Protein AF-A0A0T6BCD1-F1 (afdb_monomer_lite)

pLDDT: mean 91.78, std 10.91, range [35.59, 97.56]

InterPro domains:
  IPR001715 Calponin homology domain [PF00307] (10-106)
  IPR001715 Calponin homology domain [PS50021] (9-107)
  IPR001715 Calponin homology domain [SM00033] (11-106)
  IPR003096 Smooth muscle protein/calponin [PR00888] (7-20)
  IPR003096 Smooth muscle protein/calponin [PR00888] (36-51)
  IPR003096 Smooth muscle protein/calponin [PR00888] (69-85)
  IPR003096 Smooth muscle protein/calponin [PR00888] (85-100)
  IPR036872 CH domain superfamily [G3DSA:1.10.418.10] (1-107)
  IPR036872 CH domain superfamily [SSF47576] (3-107)
  IPR050606 Calponin-like [PTHR47385] (3-106)

Sequence (107 aa):
LQINAKYNEELAQETLEWIREITGDNINIAGDMDNFYETLNNGTLLCKLVNCIQPGLVKKINESKMAFKCMENINAFLEAAKILGVPTQETFQTVDLWERQNLNSVV

Secondary structure (DSSP, 8-state):
--------HHHHHHHHHHHHHHH--------SHHHHHHHHTTSHHHHHHHHHHSTTSS--------HHHHHHHHHHHHHHHHHTT--GGGS--HHHHHT-S-GGGT-

Organism: NCBI:txid1629725

Radius of gyration: 13.24 Å; chains: 1; bounding box: 38×31×29 Å

Structure (mmCIF, N/CA/C/O backbone):
data_AF-A0A0T6BCD1-F1
#
_entry.id   AF-A0A0T6BCD1-F1
#
loop_
_atom_site.group_PDB
_atom_site.id
_atom_site.type_symbol
_atom_site.label_atom_id
_atom_site.label_alt_id
_atom_site.label_comp_id
_atom_site.label_asym_id
_atom_site.label_entity_id
_atom_site.label_seq_id
_atom_site.pdbx_PDB_ins_code
_atom_site.Cartn_x
_atom_site.Cartn_y
_atom_site.Cartn_z
_atom_site.occupancy
_atom_site.B_iso_or_equiv
_atom_site.auth_seq_id
_atom_site.auth_comp_id
_atom_site.auth_asym_id
_atom_site.auth_atom_id
_atom_site.pdbx_PDB_model_num
ATOM 1 N N . LEU A 1 1 ? 27.503 -16.260 0.058 1.00 35.59 1 LEU A N 1
ATOM 2 C CA . LEU A 1 1 ? 26.552 -16.596 -1.023 1.00 35.59 1 LEU A CA 1
ATOM 3 C C . LEU A 1 1 ? 25.562 -15.442 -1.121 1.00 35.59 1 LEU A C 1
ATOM 5 O O . LEU A 1 1 ? 24.567 -15.448 -0.416 1.00 35.59 1 LEU A O 1
ATOM 9 N N . GLN A 1 2 ? 25.898 -14.393 -1.878 1.00 37.81 2 GLN A N 1
ATOM 10 C CA . GLN A 1 2 ? 24.949 -13.314 -2.166 1.00 37.81 2 GLN A CA 1
ATOM 11 C C . GLN A 1 2 ? 24.039 -13.821 -3.280 1.00 37.81 2 GLN A C 1
ATOM 13 O O . GLN A 1 2 ? 24.413 -13.805 -4.452 1.00 37.81 2 GLN A O 1
ATOM 18 N N . ILE A 1 3 ? 22.884 -14.361 -2.906 1.00 45.31 3 ILE A N 1
ATOM 19 C CA . ILE A 1 3 ? 21.797 -14.543 -3.858 1.00 45.31 3 ILE A CA 1
ATOM 20 C C . ILE A 1 3 ? 21.288 -13.124 -4.106 1.00 45.31 3 ILE A C 1
ATOM 22 O O . ILE A 1 3 ? 20.577 -12.570 -3.276 1.00 45.31 3 ILE A O 1
ATOM 26 N N . ASN A 1 4 ? 21.737 -12.50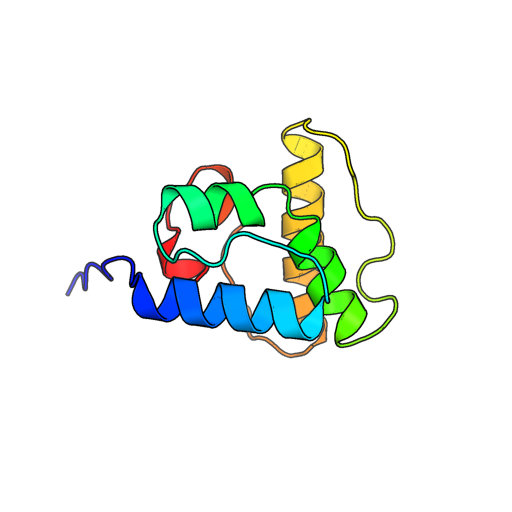0 -5.196 1.00 47.03 4 ASN A N 1
ATOM 27 C CA . ASN A 1 4 ? 21.061 -11.330 -5.746 1.00 47.03 4 ASN A CA 1
ATOM 28 C C . ASN A 1 4 ? 19.660 -11.806 -6.123 1.00 47.03 4 ASN A C 1
ATOM 30 O O . ASN A 1 4 ? 19.476 -12.382 -7.197 1.00 47.03 4 ASN A O 1
ATOM 34 N N . ALA A 1 5 ? 18.709 -11.657 -5.205 1.00 59.59 5 ALA A N 1
ATOM 35 C CA . ALA A 1 5 ? 17.308 -11.879 -5.488 1.00 59.59 5 ALA A CA 1
ATOM 36 C C . ALA A 1 5 ? 16.912 -10.809 -6.509 1.00 59.59 5 ALA A C 1
ATOM 38 O O . ALA A 1 5 ? 16.761 -9.630 -6.191 1.00 59.59 5 ALA A O 1
ATOM 39 N N . LYS A 1 6 ? 16.931 -11.202 -7.785 1.00 74.94 6 LYS A N 1
ATOM 40 C CA . LYS A 1 6 ? 16.473 -10.354 -8.876 1.00 74.94 6 LYS A CA 1
ATOM 41 C C . LYS A 1 6 ? 14.981 -10.146 -8.662 1.00 74.94 6 LYS A C 1
ATOM 43 O O . LYS A 1 6 ? 14.277 -11.128 -8.451 1.00 74.94 6 LYS A O 1
ATOM 48 N N . TYR A 1 7 ? 14.551 -8.892 -8.738 1.00 85.25 7 TYR A N 1
ATOM 49 C CA . TYR A 1 7 ? 13.144 -8.519 -8.776 1.00 85.25 7 TYR A CA 1
ATOM 50 C C . TYR A 1 7 ? 12.372 -9.438 -9.728 1.00 85.25 7 TYR A C 1
ATOM 52 O O . TYR A 1 7 ? 12.779 -9.604 -10.882 1.00 85.25 7 TYR A O 1
ATOM 60 N N . ASN A 1 8 ? 11.313 -10.069 -9.223 1.00 90.75 8 ASN A N 1
ATOM 61 C CA . ASN A 1 8 ? 10.479 -10.977 -9.997 1.00 90.75 8 ASN A CA 1
ATOM 62 C C . ASN A 1 8 ? 9.215 -10.245 -10.463 1.00 90.75 8 ASN A C 1
ATOM 64 O O . ASN A 1 8 ? 8.296 -10.033 -9.675 1.00 90.75 8 ASN A O 1
ATOM 68 N N . GLU A 1 9 ? 9.185 -9.876 -11.743 1.00 93.25 9 GLU A N 1
ATOM 69 C CA . GLU A 1 9 ? 8.059 -9.168 -12.363 1.00 93.25 9 GLU A CA 1
ATOM 70 C C . GLU A 1 9 ? 6.770 -10.003 -12.362 1.00 93.25 9 GLU A C 1
ATOM 72 O O . GLU A 1 9 ? 5.690 -9.454 -12.168 1.00 93.25 9 GLU A O 1
ATOM 77 N N . GLU A 1 10 ? 6.867 -11.329 -12.519 1.00 93.19 10 GLU A N 1
ATOM 78 C CA . GLU A 1 10 ? 5.696 -12.217 -12.503 1.00 93.19 10 GLU A CA 1
ATOM 79 C C . GLU A 1 10 ? 5.050 -12.220 -11.114 1.00 93.19 10 GLU A C 1
ATOM 81 O O . GLU A 1 10 ? 3.850 -11.993 -10.981 1.00 93.19 10 GLU A O 1
ATOM 86 N N . LEU A 1 11 ? 5.868 -12.371 -10.067 1.00 93.38 11 LEU A N 1
ATOM 87 C CA . LEU A 1 11 ? 5.381 -12.331 -8.688 1.00 93.38 11 LEU A CA 1
ATOM 88 C C . LEU A 1 11 ? 4.851 -10.939 -8.316 1.00 93.38 11 LEU A C 1
ATOM 90 O O . LEU A 1 11 ? 3.835 -10.826 -7.639 1.00 93.38 11 LEU A O 1
ATOM 94 N N . ALA A 1 12 ? 5.493 -9.870 -8.792 1.00 94.94 12 ALA A N 1
ATOM 95 C CA . ALA A 1 12 ? 5.013 -8.508 -8.580 1.00 94.94 12 ALA A CA 1
ATOM 96 C C . ALA A 1 12 ? 3.638 -8.276 -9.224 1.00 94.94 12 ALA A C 1
ATOM 98 O O . ALA A 1 12 ? 2.767 -7.663 -8.602 1.00 94.94 12 ALA A O 1
ATOM 99 N N . GLN A 1 13 ? 3.427 -8.787 -10.439 1.00 96.50 13 GLN A N 1
ATOM 100 C CA . GLN A 1 13 ? 2.127 -8.748 -11.102 1.00 96.50 13 GLN A CA 1
ATOM 101 C C . GLN A 1 13 ? 1.077 -9.539 -10.311 1.00 96.50 13 GLN A C 1
ATOM 103 O O . GLN A 1 13 ? 0.012 -8.991 -10.029 1.00 96.50 13 GLN A O 1
ATOM 108 N N . GLU A 1 14 ? 1.376 -10.777 -9.902 1.00 96.69 14 GLU A N 1
ATOM 109 C CA . GLU A 1 14 ? 0.466 -11.590 -9.079 1.00 96.69 14 GLU A CA 1
ATOM 110 C C . GLU A 1 14 ? 0.090 -10.872 -7.771 1.00 96.69 14 GLU A C 1
ATOM 112 O O . GLU A 1 14 ? -1.086 -10.811 -7.401 1.00 96.69 14 GLU A O 1
ATOM 117 N N . THR A 1 15 ? 1.062 -10.242 -7.106 1.00 95.69 15 THR A N 1
ATOM 118 C CA . THR A 1 15 ? 0.834 -9.442 -5.897 1.00 95.69 15 THR A CA 1
ATOM 119 C C . THR A 1 15 ? -0.095 -8.257 -6.168 1.00 95.69 15 THR A C 1
ATOM 121 O O . THR A 1 15 ? -1.038 -8.029 -5.407 1.00 95.69 15 THR A O 1
ATOM 124 N N . LEU A 1 16 ? 0.108 -7.502 -7.254 1.00 96.75 16 LEU A N 1
ATOM 125 C CA . LEU A 1 16 ? -0.772 -6.382 -7.613 1.00 96.75 16 LEU A CA 1
ATOM 126 C C . LEU A 1 16 ? -2.182 -6.850 -7.996 1.00 96.75 16 LEU A C 1
ATOM 128 O O . LEU A 1 16 ? -3.164 -6.202 -7.627 1.00 96.75 16 LEU A O 1
ATOM 132 N N . GLU A 1 17 ? -2.306 -7.975 -8.699 1.00 97.00 17 GLU A N 1
ATOM 133 C CA . GLU A 1 17 ? -3.597 -8.586 -9.021 1.00 97.00 17 GLU A CA 1
ATOM 134 C C . GLU A 1 17 ? -4.359 -8.971 -7.752 1.00 97.00 17 GLU A C 1
ATOM 136 O O . GLU A 1 17 ? -5.525 -8.594 -7.607 1.00 97.00 17 GLU A O 1
ATOM 141 N N . TRP A 1 18 ? -3.691 -9.616 -6.795 1.00 96.06 18 TRP A N 1
ATOM 142 C CA . TRP A 1 18 ? -4.290 -9.961 -5.509 1.00 96.06 18 TRP A CA 1
ATOM 143 C C . TRP A 1 18 ? -4.713 -8.717 -4.718 1.00 96.06 18 TRP A C 1
ATOM 145 O O . TRP A 1 18 ? -5.837 -8.644 -4.216 1.00 96.06 18 TRP A O 1
ATOM 155 N N . ILE A 1 19 ? -3.866 -7.682 -4.657 1.00 96.38 19 ILE A N 1
ATOM 156 C CA . ILE A 1 19 ? -4.216 -6.416 -3.995 1.00 96.38 19 ILE A CA 1
ATOM 157 C C . ILE A 1 19 ? -5.463 -5.798 -4.633 1.00 96.38 19 ILE A C 1
ATOM 159 O O . ILE A 1 19 ? -6.360 -5.346 -3.914 1.00 96.38 19 ILE A O 1
ATOM 163 N N . ARG A 1 20 ? -5.553 -5.792 -5.967 1.00 96.50 20 ARG A N 1
ATOM 164 C CA . ARG A 1 20 ? -6.724 -5.296 -6.701 1.00 96.50 20 ARG A CA 1
ATOM 165 C C . ARG A 1 20 ? -7.987 -6.075 -6.338 1.00 96.50 20 ARG A C 1
AT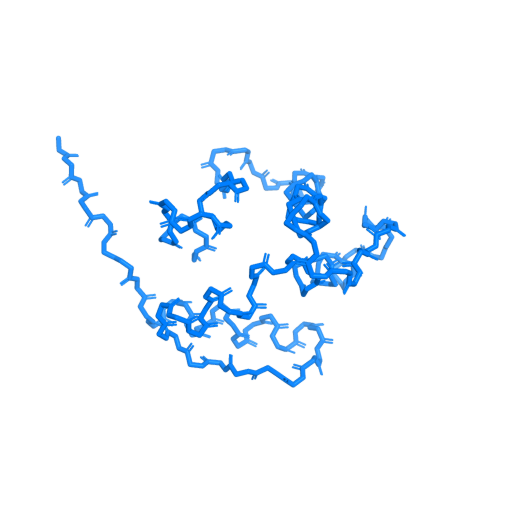OM 167 O O . ARG A 1 20 ? -9.022 -5.461 -6.103 1.00 96.50 20 ARG A O 1
ATOM 174 N N . GLU A 1 21 ? -7.916 -7.401 -6.278 1.00 96.75 21 GLU A N 1
ATOM 175 C CA . GLU A 1 21 ? -9.065 -8.247 -5.932 1.00 96.75 21 GLU A CA 1
ATOM 176 C C . GLU A 1 21 ? -9.569 -8.002 -4.506 1.00 96.75 21 GLU A C 1
ATOM 178 O O . GLU A 1 21 ? -10.777 -7.913 -4.288 1.00 96.75 21 GLU A O 1
ATOM 183 N N . ILE A 1 22 ? -8.659 -7.841 -3.541 1.00 96.06 22 ILE A N 1
ATOM 184 C CA . ILE A 1 22 ? -9.022 -7.623 -2.134 1.00 96.06 22 ILE A CA 1
ATOM 185 C C . ILE A 1 22 ? -9.517 -6.193 -1.878 1.00 96.06 22 ILE A C 1
ATOM 187 O O . ILE A 1 22 ? -10.445 -5.981 -1.093 1.00 96.06 22 ILE A O 1
ATOM 191 N N . THR A 1 23 ? -8.897 -5.192 -2.505 1.00 95.00 23 THR A N 1
ATOM 192 C CA . THR A 1 23 ? -9.255 -3.778 -2.290 1.00 95.00 23 THR A CA 1
ATOM 193 C C . THR A 1 23 ? -10.420 -3.315 -3.160 1.00 95.00 23 THR A C 1
ATOM 195 O O . THR A 1 23 ? -11.131 -2.389 -2.773 1.00 95.00 23 THR A O 1
ATOM 198 N N . GLY A 1 24 ? -10.623 -3.937 -4.325 1.00 94.12 24 GLY A N 1
ATOM 199 C CA . GLY A 1 24 ? -11.564 -3.483 -5.349 1.00 94.12 24 GLY A CA 1
ATOM 200 C C . GLY A 1 24 ? -11.143 -2.189 -6.061 1.00 94.12 24 GLY A C 1
ATOM 201 O O . GLY A 1 24 ? -11.902 -1.681 -6.887 1.00 94.12 24 GLY A O 1
ATOM 202 N N . ASP A 1 25 ? -9.960 -1.641 -5.758 1.00 92.12 25 ASP A N 1
ATOM 203 C CA . ASP A 1 25 ? -9.447 -0.422 -6.385 1.00 92.12 25 ASP A CA 1
ATOM 204 C C . ASP A 1 25 ? -8.947 -0.731 -7.805 1.00 92.12 25 ASP A C 1
ATOM 206 O O . ASP A 1 25 ? -8.236 -1.705 -8.036 1.00 92.12 25 ASP A O 1
ATOM 210 N N . ASN A 1 26 ? -9.268 0.123 -8.778 1.00 92.88 26 ASN A N 1
ATOM 211 C CA . ASN A 1 26 ? -8.763 -0.031 -10.142 1.00 92.88 26 ASN A CA 1
ATOM 212 C C . ASN A 1 26 ? -7.319 0.491 -10.248 1.00 92.88 26 ASN A C 1
ATOM 214 O O . ASN A 1 26 ? -7.105 1.693 -10.421 1.00 92.88 26 ASN A O 1
ATOM 218 N N . ILE A 1 27 ? -6.346 -0.412 -10.134 1.00 93.75 27 ILE A N 1
ATOM 219 C CA . ILE A 1 27 ? -4.905 -0.125 -10.204 1.00 93.75 27 ILE A CA 1
ATOM 220 C C . ILE A 1 27 ? -4.268 -0.751 -11.450 1.00 93.75 27 ILE A C 1
ATOM 222 O O . ILE A 1 27 ? -4.794 -1.713 -12.016 1.00 93.75 27 ILE A O 1
ATOM 226 N N . ASN A 1 28 ? -3.114 -0.224 -11.863 1.00 94.19 28 ASN A N 1
ATOM 227 C CA . ASN A 1 28 ? -2.292 -0.872 -12.877 1.00 94.19 28 ASN A CA 1
ATOM 228 C C . ASN A 1 28 ? -1.589 -2.092 -12.264 1.00 94.19 28 ASN A C 1
ATOM 230 O O . ASN A 1 28 ? -0.869 -1.963 -11.278 1.00 94.19 28 ASN A O 1
ATOM 234 N N . ILE A 1 29 ? -1.802 -3.261 -12.863 1.00 95.06 29 ILE A N 1
ATOM 235 C CA . ILE A 1 29 ? -1.279 -4.553 -12.398 1.00 95.06 29 ILE A CA 1
ATOM 236 C C . ILE A 1 29 ? 0.018 -4.969 -13.101 1.00 95.06 29 ILE A C 1
ATOM 238 O O . ILE A 1 29 ? 0.490 -6.078 -12.888 1.00 95.06 29 ILE A O 1
ATOM 242 N N . ALA A 1 30 ? 0.591 -4.118 -13.957 1.00 95.69 30 ALA A N 1
ATOM 243 C CA . ALA A 1 30 ? 1.865 -4.417 -14.599 1.00 95.69 30 ALA A CA 1
ATOM 244 C C . ALA A 1 30 ? 2.953 -4.669 -13.540 1.00 95.69 30 ALA A C 1
ATOM 246 O O . ALA A 1 30 ? 3.172 -3.849 -12.649 1.00 95.69 30 ALA A O 1
ATOM 247 N N . GLY A 1 31 ? 3.628 -5.812 -13.631 1.00 92.69 31 GLY A N 1
ATOM 248 C CA . GLY A 1 31 ? 4.650 -6.220 -12.670 1.00 92.69 31 GLY A CA 1
ATOM 249 C C . GLY A 1 31 ? 5.997 -5.522 -12.841 1.00 92.69 31 GLY A C 1
ATOM 250 O O . GLY A 1 31 ? 6.965 -5.957 -12.232 1.00 92.69 31 GLY A O 1
ATOM 251 N N . ASP A 1 32 ? 6.105 -4.487 -13.680 1.00 94.69 32 ASP A N 1
ATOM 252 C CA . ASP A 1 32 ? 7.353 -3.747 -13.830 1.00 94.69 32 ASP A CA 1
ATOM 253 C C . ASP A 1 32 ? 7.671 -2.931 -12.568 1.00 94.69 32 ASP A C 1
ATOM 255 O O . ASP A 1 32 ? 6.793 -2.450 -11.846 1.00 94.69 32 ASP A O 1
ATOM 259 N N . MET A 1 33 ? 8.966 -2.776 -12.300 1.00 92.50 33 MET A N 1
ATOM 260 C CA . MET A 1 33 ? 9.463 -2.200 -11.051 1.00 92.50 33 MET A CA 1
ATOM 261 C C . MET A 1 33 ? 8.980 -0.764 -10.807 1.00 92.50 33 MET A C 1
ATOM 263 O O . MET A 1 33 ? 8.736 -0.386 -9.657 1.00 92.50 33 MET A O 1
ATOM 267 N N . ASP A 1 34 ? 8.847 0.036 -11.869 1.00 94.50 34 ASP A N 1
ATOM 268 C CA . ASP A 1 34 ? 8.383 1.416 -11.760 1.00 94.50 34 ASP A CA 1
ATOM 269 C C . ASP A 1 34 ? 6.895 1.455 -11.414 1.00 94.50 34 ASP A C 1
ATOM 271 O O . ASP A 1 34 ? 6.526 2.134 -10.452 1.00 94.50 34 ASP A O 1
ATOM 275 N N . ASN A 1 35 ? 6.059 0.667 -12.096 1.00 95.31 35 ASN A N 1
ATOM 276 C CA . ASN A 1 35 ? 4.638 0.573 -11.779 1.00 95.31 35 ASN A CA 1
ATOM 277 C C . ASN A 1 35 ? 4.386 0.042 -10.362 1.00 95.31 35 ASN A C 1
ATOM 279 O O . ASN A 1 35 ? 3.571 0.603 -9.622 1.00 95.31 35 ASN A O 1
ATOM 283 N N . PHE A 1 36 ? 5.093 -1.015 -9.959 1.00 95.12 36 PHE A N 1
ATOM 284 C CA . PHE A 1 36 ? 4.958 -1.598 -8.625 1.00 95.12 36 PHE A CA 1
ATOM 285 C C . PHE A 1 36 ? 5.291 -0.574 -7.536 1.00 95.12 36 PHE A C 1
ATOM 287 O O . PHE A 1 36 ? 4.532 -0.392 -6.580 1.00 95.12 36 PHE A O 1
ATOM 294 N N . TYR A 1 37 ? 6.390 0.167 -7.711 1.00 95.19 37 TYR A N 1
ATOM 295 C CA . TYR A 1 37 ? 6.731 1.258 -6.807 1.00 95.19 37 TYR A CA 1
ATOM 296 C C . TYR A 1 37 ?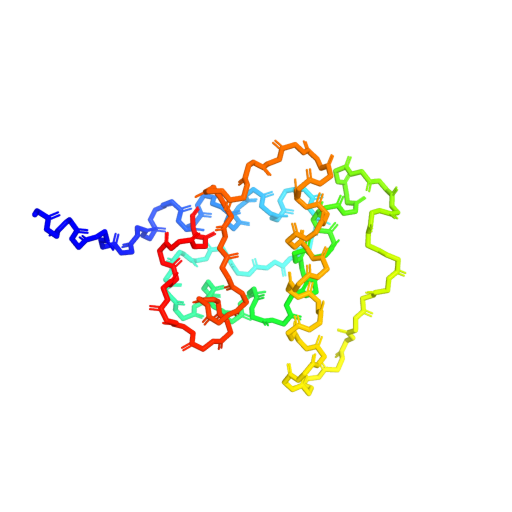 5.678 2.366 -6.822 1.00 95.19 37 TYR A C 1
ATOM 298 O O . TYR A 1 37 ? 5.228 2.783 -5.760 1.00 95.19 37 TYR A O 1
ATOM 306 N N . GLU A 1 38 ? 5.289 2.878 -7.990 1.00 95.06 38 GLU A N 1
ATOM 307 C CA . GLU A 1 38 ? 4.345 3.997 -8.092 1.00 95.06 38 GLU A CA 1
ATOM 308 C C . GLU A 1 38 ? 2.985 3.670 -7.471 1.00 95.06 38 GLU A C 1
ATOM 310 O O . GLU A 1 38 ? 2.366 4.532 -6.845 1.00 95.06 38 GLU A O 1
ATOM 315 N N . THR A 1 39 ? 2.563 2.411 -7.579 1.00 95.50 39 THR A N 1
ATOM 316 C CA . THR A 1 39 ? 1.300 1.921 -7.025 1.00 95.50 39 THR A CA 1
ATOM 317 C C . THR A 1 39 ? 1.334 1.822 -5.496 1.00 95.50 39 THR A C 1
ATOM 319 O O . THR A 1 39 ? 0.333 2.115 -4.838 1.00 95.50 39 THR A O 1
ATOM 322 N N . LEU A 1 40 ? 2.475 1.444 -4.906 1.00 95.75 40 LEU A N 1
ATOM 323 C CA . LEU A 1 40 ? 2.579 1.144 -3.470 1.00 95.75 40 LEU A CA 1
ATOM 324 C C . LEU A 1 40 ? 3.276 2.230 -2.635 1.00 95.75 40 LEU A C 1
ATOM 326 O O . LEU A 1 40 ? 3.065 2.283 -1.421 1.00 95.75 40 LEU A O 1
ATOM 330 N N . ASN A 1 41 ? 4.075 3.119 -3.239 1.00 94.12 41 ASN A N 1
ATOM 331 C CA . ASN A 1 41 ? 4.960 4.043 -2.514 1.00 94.12 41 ASN A CA 1
ATOM 332 C C . ASN A 1 41 ? 4.234 4.989 -1.548 1.00 94.12 41 ASN A C 1
ATOM 334 O O . ASN A 1 41 ? 4.808 5.418 -0.552 1.00 94.12 41 ASN A O 1
ATOM 338 N N . ASN A 1 42 ? 2.968 5.319 -1.794 1.00 92.12 42 ASN A N 1
ATOM 339 C CA . ASN A 1 42 ? 2.229 6.240 -0.939 1.00 92.12 42 ASN A CA 1
ATOM 340 C C . ASN A 1 42 ? 1.686 5.552 0.330 1.00 92.12 42 ASN A C 1
ATOM 342 O O . ASN A 1 42 ? 1.166 6.222 1.226 1.00 92.12 42 ASN A O 1
ATOM 346 N N . GLY A 1 43 ? 1.766 4.217 0.393 1.00 94.94 43 GLY A N 1
ATOM 347 C CA . GLY A 1 43 ? 1.283 3.368 1.480 1.00 94.94 43 GLY A CA 1
ATOM 348 C C . GLY A 1 43 ? -0.237 3.351 1.670 1.00 94.94 43 GLY A C 1
ATOM 349 O O . GLY A 1 43 ? -0.735 2.608 2.508 1.00 94.94 43 GLY A O 1
ATOM 350 N N . THR A 1 44 ? -1.005 4.142 0.918 1.00 96.31 44 THR A N 1
ATOM 351 C CA . THR A 1 44 ? -2.464 4.237 1.088 1.00 96.31 44 THR A CA 1
ATOM 352 C C . THR A 1 44 ? -3.158 2.940 0.693 1.00 96.31 44 THR A C 1
ATOM 354 O O . THR A 1 44 ? -4.009 2.456 1.438 1.00 96.31 44 THR A O 1
ATOM 357 N N . LEU A 1 45 ? -2.749 2.342 -0.431 1.00 96.25 45 LEU A N 1
ATOM 358 C CA . LEU A 1 45 ? -3.286 1.075 -0.917 1.00 96.25 45 LEU A CA 1
ATOM 359 C C . LEU A 1 45 ? -2.953 -0.077 0.038 1.00 96.25 45 LEU A C 1
ATOM 361 O O . LEU A 1 45 ? -3.823 -0.880 0.360 1.00 96.25 45 LEU A O 1
ATOM 365 N N . LEU A 1 46 ? -1.731 -0.093 0.578 1.00 96.94 46 LEU A N 1
ATOM 366 C CA . LEU A 1 46 ? -1.300 -1.058 1.593 1.00 96.94 46 LEU A CA 1
ATOM 367 C C . LEU A 1 46 ? -2.146 -0.954 2.873 1.00 96.94 46 LEU A C 1
ATOM 369 O O . LEU A 1 46 ? -2.616 -1.959 3.402 1.00 96.94 46 LEU A O 1
ATOM 373 N N . CYS A 1 47 ? -2.415 0.264 3.351 1.00 97.31 47 CYS A N 1
ATOM 374 C CA . CYS A 1 47 ? -3.302 0.476 4.495 1.00 97.31 47 CYS A CA 1
ATOM 375 C C . CYS A 1 47 ? -4.747 0.032 4.221 1.00 97.31 47 CYS A C 1
ATOM 377 O O . CYS A 1 47 ? -5.406 -0.506 5.113 1.00 97.31 47 CYS A O 1
ATOM 379 N N . LYS A 1 48 ? -5.259 0.259 3.004 1.00 96.25 48 LYS A N 1
ATOM 380 C CA . LYS A 1 48 ? -6.584 -0.232 2.601 1.00 96.25 48 LYS A CA 1
ATOM 381 C C . LYS A 1 48 ? -6.626 -1.757 2.579 1.00 96.25 48 LYS A C 1
ATOM 383 O O . LYS A 1 48 ? -7.560 -2.325 3.131 1.00 96.25 48 LYS A O 1
ATOM 388 N N . LEU A 1 49 ? -5.602 -2.403 2.021 1.00 97.00 49 LEU A N 1
ATOM 389 C CA . LEU A 1 49 ? -5.485 -3.859 1.935 1.00 97.00 49 LEU A CA 1
ATOM 390 C C . LEU A 1 49 ? -5.668 -4.528 3.304 1.00 97.00 49 LEU A C 1
ATOM 392 O O . LEU A 1 49 ? -6.545 -5.374 3.466 1.00 97.00 49 LEU A O 1
ATOM 396 N N . VAL A 1 50 ? -4.902 -4.108 4.315 1.00 97.06 50 VAL A N 1
ATOM 397 C CA . VAL A 1 50 ? -5.016 -4.692 5.666 1.00 97.06 50 VAL A CA 1
ATOM 398 C C . VAL A 1 50 ? -6.359 -4.391 6.326 1.00 97.06 50 VAL A C 1
ATOM 400 O O . VAL A 1 50 ? -6.863 -5.226 7.071 1.00 97.06 50 VAL A O 1
ATOM 403 N N . ASN A 1 51 ? -6.977 -3.246 6.024 1.00 97.00 51 ASN A N 1
ATOM 404 C CA . ASN A 1 51 ? -8.320 -2.921 6.502 1.00 97.00 51 ASN A CA 1
ATOM 405 C C . ASN A 1 51 ? -9.421 -3.739 5.804 1.00 97.00 51 ASN A C 1
ATOM 407 O O . ASN A 1 51 ? -10.454 -3.985 6.425 1.00 97.00 51 ASN A O 1
ATOM 411 N N . CYS A 1 52 ? -9.222 -4.171 4.554 1.00 96.44 52 CYS A N 1
ATOM 412 C CA . CYS A 1 52 ? -10.118 -5.116 3.882 1.00 96.44 52 CYS A CA 1
ATOM 413 C C . CYS A 1 52 ? -10.018 -6.519 4.495 1.00 96.44 52 CYS A C 1
ATOM 415 O O . CYS A 1 52 ? -11.035 -7.193 4.636 1.00 96.44 52 CYS A O 1
ATOM 417 N N . ILE A 1 53 ? -8.814 -6.943 4.898 1.00 95.25 53 ILE A N 1
ATOM 418 C CA . ILE A 1 53 ? -8.587 -8.237 5.563 1.00 95.25 53 ILE A CA 1
ATOM 419 C C . ILE A 1 53 ? -9.162 -8.227 6.984 1.00 95.25 53 ILE A C 1
ATOM 421 O O . ILE A 1 53 ? -9.907 -9.127 7.368 1.00 95.25 53 ILE A O 1
ATOM 425 N N . GLN A 1 54 ? -8.831 -7.203 7.771 1.00 95.38 54 GLN A N 1
ATOM 426 C CA . GLN A 1 54 ? -9.350 -7.018 9.119 1.00 95.38 54 GLN A CA 1
ATOM 427 C C . GLN A 1 54 ? -9.711 -5.540 9.346 1.00 95.38 54 GLN A C 1
ATOM 429 O O . GLN A 1 54 ? -8.823 -4.695 9.517 1.00 95.38 54 GLN A O 1
ATOM 434 N N . PRO A 1 55 ? -11.015 -5.215 9.406 1.00 95.31 55 PRO A N 1
ATOM 435 C CA . PRO A 1 55 ? -11.475 -3.843 9.562 1.00 95.31 55 PRO A CA 1
ATOM 436 C C . PRO A 1 55 ? -10.900 -3.146 10.799 1.00 95.31 55 PRO A C 1
ATOM 438 O O . PRO A 1 55 ? -10.970 -3.654 11.918 1.00 95.31 55 PRO A O 1
ATOM 441 N N . GLY A 1 56 ? -10.376 -1.935 10.599 1.00 93.81 56 GLY A N 1
ATOM 442 C CA . GLY A 1 56 ? -9.934 -1.052 11.681 1.00 93.81 56 GLY A CA 1
ATOM 443 C C . GLY A 1 56 ? -8.502 -1.270 12.177 1.00 93.81 56 GLY A C 1
ATOM 444 O O . GLY A 1 56 ? -8.127 -0.638 13.169 1.00 93.81 56 GLY A O 1
ATOM 445 N N . LEU A 1 57 ? -7.696 -2.102 11.504 1.00 94.44 57 LEU A N 1
ATOM 446 C CA . LEU A 1 57 ? -6.267 -2.253 11.806 1.00 94.44 57 LEU A CA 1
ATOM 447 C C . LEU A 1 57 ? -5.496 -0.944 11.618 1.00 94.44 57 LEU A C 1
ATOM 449 O O . LEU A 1 57 ? -4.746 -0.530 12.502 1.00 94.44 57 LEU A O 1
ATOM 453 N N . VAL A 1 58 ? -5.733 -0.246 10.506 1.00 96.62 58 VAL A N 1
ATOM 454 C CA . VAL A 1 58 ? -5.167 1.079 10.247 1.00 96.62 58 VAL A CA 1
ATOM 455 C C . VAL A 1 58 ? -6.257 2.131 10.405 1.00 96.62 58 VAL A C 1
ATOM 457 O O . VAL A 1 58 ? -7.128 2.294 9.552 1.00 96.62 58 VAL A O 1
ATOM 460 N N . LYS A 1 59 ? -6.197 2.882 11.508 1.00 92.75 59 LYS A N 1
ATOM 461 C CA . LYS A 1 59 ? -7.211 3.897 11.855 1.00 92.75 59 LYS A CA 1
ATOM 462 C C . LYS A 1 59 ? -7.105 5.180 11.035 1.00 92.75 59 LYS A C 1
ATOM 464 O O . LYS A 1 59 ? -8.102 5.870 10.850 1.00 92.75 59 LYS A O 1
ATOM 469 N N . LYS A 1 60 ? -5.894 5.541 10.607 1.00 93.56 60 LYS A N 1
ATOM 470 C CA . LYS A 1 60 ? -5.614 6.798 9.912 1.00 93.56 60 LYS A CA 1
ATOM 471 C C . LYS A 1 60 ? -4.760 6.528 8.685 1.00 93.56 60 LYS A C 1
ATOM 473 O O . LYS A 1 60 ? -3.624 6.089 8.820 1.00 93.56 60 LYS A O 1
ATOM 478 N N . ILE A 1 61 ? -5.309 6.846 7.519 1.00 95.12 61 ILE A N 1
ATOM 479 C CA . ILE A 1 61 ? -4.611 6.796 6.236 1.00 95.12 61 ILE A CA 1
ATOM 480 C C . ILE A 1 61 ? -4.376 8.241 5.796 1.00 95.12 61 ILE A C 1
ATOM 482 O O . ILE A 1 61 ? -5.305 9.047 5.782 1.00 95.12 61 ILE A O 1
ATOM 486 N N . ASN A 1 62 ? -3.128 8.599 5.507 1.00 94.56 62 ASN A N 1
ATOM 487 C CA . ASN A 1 62 ? -2.769 9.942 5.063 1.00 94.56 62 ASN A CA 1
ATOM 488 C C . ASN A 1 62 ? -2.794 10.005 3.528 1.00 94.56 62 ASN A C 1
ATOM 490 O O . ASN A 1 62 ? -2.055 9.277 2.881 1.00 94.56 62 ASN A O 1
ATOM 494 N N . GLU A 1 63 ? -3.569 10.912 2.937 1.00 91.81 63 GLU A N 1
ATOM 495 C CA . GLU A 1 63 ? -3.654 11.072 1.468 1.00 91.81 63 GLU A CA 1
ATOM 496 C C . GLU A 1 63 ? -2.653 12.101 0.903 1.00 91.81 63 GLU A C 1
ATOM 498 O O . GLU A 1 63 ? -2.609 12.376 -0.295 1.00 91.81 63 GLU A O 1
ATOM 503 N N . SER A 1 64 ? -1.842 12.709 1.772 1.00 91.75 64 SER A N 1
ATOM 504 C CA . SER A 1 64 ? -0.843 13.704 1.379 1.00 91.75 64 SER A CA 1
ATOM 505 C C . SER A 1 64 ? 0.334 13.062 0.648 1.00 91.75 64 SER A C 1
ATOM 507 O O . SER A 1 64 ? 0.856 12.042 1.083 1.00 91.75 64 SER A O 1
ATOM 509 N N . LYS A 1 65 ? 0.832 13.739 -0.392 1.00 88.56 65 LYS A N 1
ATOM 510 C CA . LYS A 1 65 ? 2.056 13.362 -1.124 1.00 88.56 65 LYS A CA 1
ATOM 511 C C . LYS A 1 65 ? 3.354 13.701 -0.375 1.00 88.56 65 LYS A C 1
ATOM 513 O O . LYS A 1 65 ? 4.442 13.523 -0.912 1.00 88.56 65 LYS A O 1
ATOM 518 N N . MET A 1 66 ? 3.265 14.259 0.834 1.00 93.19 66 MET A N 1
ATOM 519 C CA . MET A 1 66 ? 4.443 14.579 1.640 1.00 93.19 66 MET A CA 1
ATOM 520 C C . MET A 1 66 ? 5.160 13.293 2.062 1.00 93.19 66 MET A C 1
ATOM 522 O O . MET A 1 66 ? 4.534 12.403 2.628 1.00 93.19 66 MET A O 1
ATOM 526 N N . ALA A 1 67 ? 6.480 13.237 1.872 1.00 91.38 67 ALA A N 1
ATOM 527 C CA . ALA A 1 67 ? 7.279 12.030 2.099 1.00 91.38 67 ALA A CA 1
ATOM 528 C C . ALA A 1 67 ? 7.039 11.374 3.470 1.00 91.38 67 ALA A C 1
ATOM 530 O O . ALA A 1 67 ? 6.771 10.179 3.549 1.00 91.38 67 ALA A O 1
ATOM 531 N N . PHE A 1 68 ? 7.039 12.162 4.550 1.00 93.44 68 PHE A N 1
ATOM 532 C CA . PHE A 1 68 ? 6.804 11.630 5.895 1.00 93.44 68 PHE A CA 1
ATOM 533 C C . PHE A 1 68 ? 5.398 11.032 6.067 1.00 93.44 68 PHE A C 1
ATOM 535 O O . PHE A 1 68 ? 5.241 10.079 6.819 1.00 93.44 68 PHE A O 1
ATOM 542 N N . LYS A 1 69 ? 4.384 11.536 5.347 1.00 95.06 69 LYS A N 1
ATOM 543 C CA . LYS A 1 69 ? 3.021 10.984 5.371 1.00 95.06 69 LYS A CA 1
ATOM 544 C C . LYS A 1 69 ? 2.926 9.648 4.647 1.00 95.06 69 LYS A C 1
ATOM 546 O O . LYS A 1 69 ? 2.277 8.740 5.161 1.00 95.06 69 LYS A O 1
ATOM 551 N N . CYS A 1 70 ? 3.607 9.514 3.514 1.00 95.06 70 CYS A N 1
ATOM 552 C CA . CYS A 1 70 ? 3.723 8.239 2.812 1.00 95.06 70 CYS A CA 1
ATOM 553 C C . CYS A 1 70 ? 4.446 7.200 3.683 1.00 95.06 70 CYS A C 1
ATOM 555 O O . CYS A 1 70 ? 3.941 6.099 3.885 1.00 95.06 70 CYS A O 1
ATOM 557 N N . MET A 1 71 ? 5.575 7.581 4.291 1.00 95.19 71 MET A N 1
ATOM 558 C CA . MET A 1 71 ? 6.313 6.723 5.224 1.00 95.19 71 MET A CA 1
ATOM 559 C C . MET A 1 71 ? 5.483 6.332 6.458 1.00 95.19 71 MET A C 1
ATOM 561 O O . MET A 1 71 ? 5.563 5.192 6.910 1.00 95.19 71 MET A O 1
ATOM 565 N N . GLU A 1 72 ? 4.678 7.244 7.018 1.00 96.44 72 GLU A N 1
ATOM 566 C CA . GLU A 1 72 ? 3.753 6.928 8.118 1.00 96.44 72 GLU A CA 1
ATOM 567 C C . GLU A 1 72 ? 2.728 5.860 7.706 1.00 96.44 72 GLU A C 1
ATOM 569 O O . GLU A 1 72 ? 2.456 4.951 8.489 1.00 96.44 72 GLU A O 1
ATOM 574 N N . ASN A 1 73 ? 2.189 5.928 6.483 1.00 97.56 73 ASN A N 1
ATOM 575 C CA . ASN A 1 73 ? 1.266 4.909 5.979 1.00 97.56 73 ASN A CA 1
ATOM 576 C C . ASN A 1 73 ? 1.954 3.547 5.815 1.00 97.56 73 ASN A C 1
ATOM 578 O O . ASN A 1 73 ? 1.420 2.540 6.270 1.00 97.56 73 ASN A O 1
ATOM 582 N N . ILE A 1 74 ? 3.149 3.509 5.212 1.00 96.88 74 ILE A N 1
ATOM 583 C CA . ILE A 1 74 ? 3.902 2.256 5.035 1.00 96.88 74 ILE A CA 1
ATOM 584 C C . ILE A 1 74 ? 4.191 1.614 6.399 1.00 96.88 74 ILE A C 1
ATOM 586 O O . ILE A 1 74 ? 3.927 0.430 6.590 1.00 96.88 74 ILE A O 1
ATOM 590 N N . ASN A 1 75 ? 4.643 2.398 7.382 1.00 96.25 75 ASN A N 1
ATOM 591 C CA . ASN A 1 75 ? 4.846 1.893 8.741 1.00 96.25 75 ASN A CA 1
ATOM 592 C C . ASN A 1 75 ? 3.542 1.373 9.371 1.00 96.25 75 ASN A C 1
ATOM 594 O O . ASN A 1 75 ? 3.554 0.329 10.016 1.00 96.25 75 ASN A O 1
ATOM 598 N N . ALA A 1 76 ? 2.409 2.057 9.173 1.00 97.38 76 ALA A N 1
ATOM 599 C CA . ALA A 1 76 ? 1.120 1.599 9.691 1.00 97.38 76 ALA A CA 1
ATOM 600 C C . ALA A 1 76 ? 0.693 0.249 9.089 1.00 97.38 76 ALA A C 1
ATOM 602 O O . ALA A 1 76 ? 0.170 -0.602 9.810 1.00 97.38 76 ALA A O 1
ATOM 603 N N . PHE A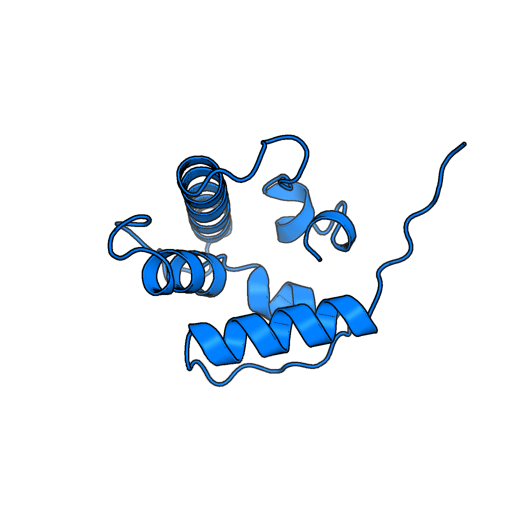 1 77 ? 0.954 0.030 7.797 1.00 97.25 77 PHE A N 1
ATOM 604 C CA . PHE A 1 77 ? 0.772 -1.271 7.157 1.00 97.25 77 PHE A CA 1
ATOM 605 C C . PHE A 1 77 ? 1.664 -2.351 7.787 1.00 97.25 77 PHE A C 1
ATOM 607 O O . PHE A 1 77 ? 1.164 -3.421 8.121 1.00 97.25 77 PHE A O 1
ATOM 614 N N . LEU A 1 78 ? 2.954 -2.072 8.000 1.00 96.69 78 LEU A N 1
ATOM 615 C CA . LEU A 1 78 ? 3.891 -3.038 8.591 1.00 96.69 78 LEU A CA 1
ATOM 616 C C . LEU A 1 78 ? 3.477 -3.447 10.013 1.00 96.69 78 LEU A C 1
ATOM 618 O O . LEU A 1 78 ? 3.534 -4.624 10.365 1.00 96.69 78 LEU A O 1
ATOM 622 N N . GLU A 1 79 ? 3.006 -2.499 10.826 1.00 96.12 79 GLU A N 1
ATOM 623 C CA . GLU A 1 79 ? 2.468 -2.803 12.157 1.00 96.12 79 GLU A CA 1
ATOM 624 C C . GLU A 1 79 ? 1.173 -3.626 12.080 1.00 96.12 79 GLU A C 1
ATOM 626 O O . GLU A 1 79 ? 0.991 -4.572 12.848 1.00 96.12 79 GLU A O 1
ATOM 631 N N . ALA A 1 80 ? 0.292 -3.329 11.120 1.00 96.81 80 ALA A N 1
ATOM 632 C CA . ALA A 1 80 ? -0.912 -4.121 10.882 1.00 96.81 80 ALA A CA 1
ATOM 633 C C . ALA A 1 80 ? -0.587 -5.557 10.429 1.00 96.81 80 ALA A C 1
ATOM 635 O O . ALA A 1 80 ? -1.202 -6.502 10.921 1.00 96.81 80 ALA A O 1
ATOM 636 N N . ALA A 1 81 ? 0.410 -5.741 9.559 1.00 96.19 81 ALA A N 1
ATOM 637 C CA . ALA A 1 81 ? 0.867 -7.055 9.110 1.00 96.19 81 ALA A CA 1
ATOM 638 C C . ALA A 1 81 ? 1.383 -7.912 10.281 1.00 96.19 81 ALA A C 1
ATOM 640 O O . ALA A 1 81 ? 1.035 -9.088 10.388 1.00 96.19 81 ALA A O 1
ATO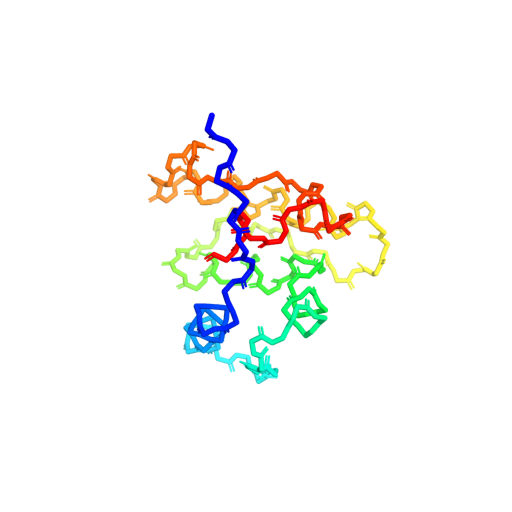M 641 N N . LYS A 1 82 ? 2.126 -7.312 11.221 1.00 95.25 82 LYS A N 1
ATOM 642 C CA . LYS A 1 82 ? 2.560 -7.997 12.452 1.00 95.25 82 LYS A CA 1
ATOM 643 C C . LYS A 1 82 ? 1.378 -8.449 13.309 1.00 95.25 82 LYS A C 1
ATOM 645 O O . LYS A 1 82 ? 1.396 -9.559 13.833 1.00 95.25 82 LYS A O 1
ATOM 650 N N . ILE A 1 83 ? 0.339 -7.620 13.437 1.00 95.56 83 ILE A N 1
ATOM 651 C CA . ILE A 1 83 ? -0.885 -7.973 14.179 1.00 95.56 83 ILE A CA 1
ATOM 652 C C . ILE A 1 83 ? -1.627 -9.136 13.504 1.00 95.56 83 ILE A C 1
ATOM 654 O O . ILE A 1 83 ? -2.154 -10.002 14.199 1.00 95.56 83 ILE A O 1
ATOM 658 N N . LEU A 1 84 ? -1.625 -9.189 12.168 1.00 95.19 84 LEU A N 1
ATOM 659 C CA . LEU A 1 84 ? -2.171 -10.307 11.387 1.00 95.19 84 LEU A CA 1
ATOM 660 C C . LEU A 1 84 ? -1.334 -11.596 11.498 1.00 95.19 84 LEU A C 1
ATOM 662 O O . LEU A 1 84 ? -1.769 -12.643 11.023 1.00 95.19 84 LEU A O 1
ATOM 666 N N . GLY A 1 85 ? -0.164 -11.541 12.142 1.00 94.81 85 GLY A N 1
ATOM 667 C CA . GLY A 1 85 ? 0.697 -12.694 12.398 1.00 94.81 85 GLY A CA 1
ATOM 668 C C . GLY A 1 85 ? 1.870 -12.847 11.431 1.00 94.81 85 GLY A C 1
ATOM 669 O O . GLY A 1 85 ? 2.558 -13.864 11.497 1.00 94.81 85 GLY A O 1
ATOM 670 N N . VAL A 1 86 ? 2.132 -11.864 10.560 1.00 94.75 86 VAL A N 1
ATOM 671 C CA . VAL A 1 86 ? 3.307 -11.888 9.678 1.00 94.75 86 VAL A CA 1
ATOM 672 C C . VAL A 1 86 ? 4.578 -11.688 10.520 1.00 94.75 86 VAL A C 1
ATOM 674 O O . VAL A 1 86 ? 4.691 -10.676 11.222 1.00 94.75 86 VAL A O 1
ATOM 677 N N . PRO A 1 87 ? 5.548 -12.622 10.490 1.00 93.31 87 PRO A N 1
ATOM 678 C CA . PRO A 1 87 ? 6.796 -12.478 11.231 1.00 93.31 87 PRO A CA 1
ATOM 679 C C . PRO A 1 87 ? 7.603 -11.274 10.743 1.00 93.31 87 PRO A C 1
ATOM 681 O O . PRO A 1 87 ? 7.728 -11.063 9.545 1.00 93.31 87 PRO A O 1
ATOM 684 N N . THR A 1 88 ? 8.262 -10.543 11.647 1.00 89.88 88 THR A N 1
ATOM 685 C CA . THR A 1 88 ? 9.107 -9.386 11.281 1.00 89.88 88 THR A CA 1
ATOM 686 C C . THR A 1 88 ? 10.203 -9.728 10.260 1.00 89.88 88 THR A C 1
ATOM 688 O O . THR A 1 88 ? 10.614 -8.869 9.489 1.00 89.88 88 THR A O 1
ATOM 691 N N . GLN A 1 89 ? 10.679 -10.977 10.245 1.00 90.94 89 GLN A N 1
ATOM 692 C CA . GLN A 1 89 ? 11.681 -11.465 9.287 1.00 90.94 89 GLN A CA 1
ATOM 693 C C . GLN A 1 89 ? 11.143 -11.575 7.852 1.00 90.94 89 GLN A C 1
ATOM 695 O O . GLN A 1 89 ? 11.929 -11.509 6.916 1.00 90.94 89 GLN A O 1
ATOM 700 N N . GLU A 1 90 ? 9.824 -11.702 7.706 1.00 90.62 90 GLU A N 1
ATOM 701 C CA . GLU A 1 90 ? 9.086 -11.771 6.438 1.00 90.62 90 GLU A CA 1
ATOM 702 C C . GLU A 1 90 ? 8.447 -10.409 6.089 1.00 90.62 90 GLU A C 1
ATOM 704 O O . GLU A 1 90 ? 7.635 -10.305 5.176 1.00 90.62 90 GLU A O 1
ATOM 709 N N . THR A 1 91 ? 8.771 -9.348 6.842 1.00 93.94 91 THR A N 1
ATOM 710 C CA . THR A 1 91 ? 8.348 -7.971 6.540 1.00 93.94 91 THR A CA 1
ATOM 711 C C . THR A 1 91 ? 9.504 -7.159 5.970 1.00 93.94 91 THR A C 1
ATOM 713 O O . THR A 1 91 ? 10.660 -7.377 6.331 1.00 93.94 91 THR A O 1
ATOM 716 N N . PHE A 1 92 ? 9.191 -6.161 5.147 1.00 94.62 92 PHE A N 1
ATOM 717 C CA . PHE A 1 92 ? 10.164 -5.191 4.644 1.00 94.62 92 PHE A CA 1
ATOM 718 C C . PHE A 1 92 ? 10.271 -3.954 5.552 1.00 94.62 92 PHE A C 1
ATOM 720 O O . PHE A 1 92 ? 9.479 -3.752 6.474 1.00 94.62 92 PHE A O 1
ATOM 727 N N . GLN A 1 93 ? 11.267 -3.106 5.304 1.00 94.44 93 GLN A N 1
ATOM 728 C CA . GLN A 1 93 ? 11.434 -1.810 5.958 1.00 94.44 93 GLN A CA 1
ATOM 729 C C . GLN A 1 93 ? 10.864 -0.687 5.093 1.00 94.44 93 GLN A C 1
ATOM 731 O O . GLN A 1 93 ? 10.933 -0.719 3.871 1.00 94.44 93 GLN A O 1
ATOM 736 N N . THR A 1 94 ? 10.381 0.389 5.714 1.00 94.62 94 THR A N 1
ATOM 737 C CA . THR A 1 94 ? 9.815 1.537 4.982 1.00 94.62 94 THR A CA 1
ATOM 738 C C . THR A 1 94 ? 10.744 2.102 3.896 1.00 94.62 94 THR A C 1
ATOM 740 O O . THR A 1 94 ? 10.262 2.529 2.849 1.00 94.62 94 THR A O 1
ATOM 743 N N . VAL A 1 95 ? 12.064 2.064 4.104 1.00 93.12 95 VAL A N 1
ATOM 744 C CA . VAL A 1 95 ? 13.066 2.504 3.115 1.00 93.12 95 VAL A CA 1
ATOM 745 C C . VAL A 1 95 ? 13.206 1.555 1.918 1.00 93.12 95 VAL A C 1
ATOM 747 O O . VAL A 1 95 ? 13.514 2.021 0.822 1.00 93.12 95 VAL A O 1
ATOM 750 N N . ASP A 1 96 ? 12.915 0.261 2.087 1.00 93.38 96 ASP A N 1
ATOM 751 C CA . ASP A 1 96 ? 12.978 -0.733 1.007 1.00 93.38 96 ASP A CA 1
ATOM 752 C C . ASP A 1 96 ? 11.984 -0.393 -0.103 1.00 93.38 96 ASP A C 1
ATOM 754 O O . ASP A 1 96 ? 12.331 -0.455 -1.283 1.00 93.38 96 ASP A O 1
ATOM 758 N N . LEU A 1 97 ? 10.784 0.046 0.295 1.00 93.88 97 LEU A N 1
ATOM 759 C CA . LEU A 1 97 ? 9.759 0.550 -0.607 1.00 93.88 97 LEU A CA 1
ATOM 760 C C . LEU A 1 97 ? 10.003 2.016 -0.969 1.00 93.88 97 LEU A C 1
ATOM 762 O O . LEU A 1 97 ? 10.193 2.314 -2.141 1.00 93.88 97 LEU A O 1
ATOM 766 N N . TRP A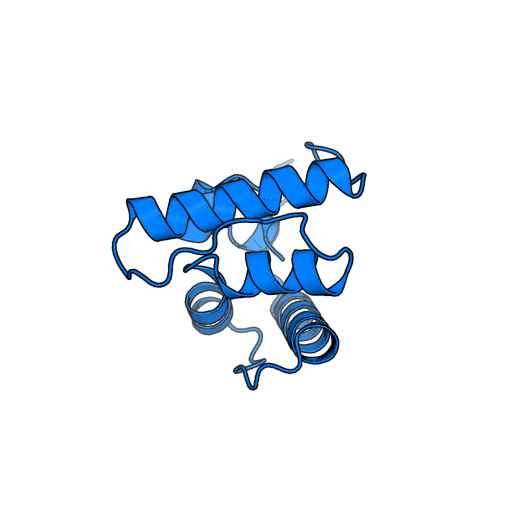 1 98 ? 10.014 2.939 0.001 1.00 93.56 98 TRP A N 1
ATOM 767 C CA . TRP A 1 98 ? 9.982 4.383 -0.273 1.00 93.56 98 TRP A CA 1
ATOM 768 C C . TRP A 1 98 ? 11.220 4.906 -1.015 1.00 93.56 98 TRP A C 1
ATOM 770 O O . TRP A 1 98 ? 11.084 5.685 -1.961 1.00 93.56 98 TRP A O 1
ATOM 780 N N . GLU A 1 99 ? 12.415 4.469 -0.607 1.00 92.25 99 GLU A N 1
ATOM 781 C CA . GLU A 1 99 ? 13.689 4.841 -1.242 1.00 92.25 99 GLU A CA 1
ATOM 782 C C . GLU A 1 99 ? 14.126 3.835 -2.314 1.00 92.25 99 GLU A C 1
ATOM 784 O O . GLU A 1 99 ? 15.197 3.987 -2.899 1.00 92.25 99 GLU A O 1
ATOM 789 N N . ARG A 1 100 ? 13.302 2.813 -2.586 1.00 92.00 100 ARG A N 1
ATOM 790 C CA . ARG A 1 100 ? 13.595 1.720 -3.522 1.00 92.00 100 ARG A CA 1
ATOM 791 C C . ARG A 1 100 ? 14.886 0.958 -3.188 1.00 92.00 100 ARG A C 1
ATOM 793 O O . ARG A 1 100 ? 15.538 0.444 -4.095 1.00 92.00 100 ARG A O 1
ATOM 800 N N . GLN A 1 101 ? 15.275 0.872 -1.909 1.00 90.38 101 GLN A N 1
ATOM 801 C CA . GLN A 1 101 ? 16.506 0.165 -1.523 1.00 90.38 101 GLN A CA 1
ATOM 802 C C . GLN A 1 101 ? 16.435 -1.334 -1.840 1.00 90.38 101 GLN A C 1
ATOM 804 O O . GLN A 1 101 ? 17.439 -1.923 -2.240 1.00 90.38 101 GLN A O 1
ATOM 809 N N . ASN A 1 102 ? 15.256 -1.946 -1.683 1.00 89.62 102 ASN A N 1
ATOM 810 C CA . ASN A 1 102 ? 15.062 -3.369 -1.928 1.00 89.62 102 ASN A CA 1
ATOM 811 C C . ASN A 1 102 ? 13.600 -3.702 -2.260 1.00 89.62 102 ASN A C 1
ATOM 813 O O . ASN A 1 102 ? 12.887 -4.318 -1.469 1.00 89.62 102 ASN A O 1
ATOM 817 N N . LEU A 1 103 ? 13.151 -3.330 -3.463 1.00 89.50 103 LEU A N 1
ATOM 818 C CA . LEU A 1 103 ? 11.784 -3.631 -3.912 1.00 89.50 103 LEU A CA 1
ATOM 819 C C . LEU A 1 103 ? 11.492 -5.132 -3.994 1.00 89.50 103 LEU A C 1
ATOM 821 O O . LEU A 1 103 ? 10.346 -5.531 -3.833 1.00 89.50 103 LEU A O 1
ATOM 825 N N . ASN A 1 104 ? 12.513 -5.974 -4.164 1.00 89.88 104 ASN A N 1
ATOM 826 C CA . ASN A 1 104 ? 12.331 -7.421 -4.117 1.00 89.88 104 ASN A CA 1
ATOM 827 C C . ASN A 1 104 ? 11.944 -7.935 -2.719 1.00 89.88 104 ASN A C 1
ATOM 829 O O . ASN A 1 104 ? 11.407 -9.023 -2.619 1.00 89.88 104 ASN A O 1
ATOM 833 N N . SER A 1 105 ? 12.224 -7.198 -1.639 1.00 90.19 105 SER A N 1
ATOM 834 C CA . SER A 1 105 ? 11.729 -7.567 -0.304 1.00 90.19 105 SER A CA 1
ATOM 835 C C . SER A 1 105 ? 10.252 -7.221 -0.099 1.00 90.19 105 SER A C 1
ATOM 837 O O . SER A 1 105 ? 9.675 -7.627 0.907 1.00 90.19 105 SER A O 1
ATOM 839 N N . VAL A 1 106 ? 9.687 -6.385 -0.974 1.00 90.88 106 VAL A N 1
ATOM 840 C CA . VAL A 1 106 ? 8.303 -5.898 -0.893 1.00 90.88 106 VAL A CA 1
ATOM 841 C C . VAL A 1 106 ? 7.350 -6.801 -1.682 1.00 90.88 106 VAL A C 1
ATOM 843 O O . VAL A 1 106 ? 6.179 -6.894 -1.320 1.00 90.88 106 VAL A O 1
ATOM 846 N N . VAL A 1 107 ? 7.856 -7.409 -2.761 1.00 87.62 107 VAL A N 1
ATOM 847 C CA . VAL A 1 107 ? 7.182 -8.425 -3.585 1.00 87.62 107 VAL A CA 1
ATOM 848 C C . VAL A 1 107 ? 7.112 -9.744 -2.828 1.00 87.62 107 VAL A C 1
ATOM 850 O O . VAL A 1 107 ? 6.003 -10.317 -2.804 1.00 87.62 107 VAL A O 1
#

Foldseek 3Di:
DPPPLPQDLVVQLVVLVVLCVLQVDDADSGSDPVRSLVRPQQLQSLLSNLCSVPNPLQVDQDPDPDNVSSLVSNVSSQSSCVVVPNDPVLADHSCCRNVVVPVSSVD